Protein AF-A0A7S3SKI8-F1 (afdb_monomer_lite)

Foldseek 3Di:
DCVLAVDPVQQAAACPVVVVVCVVPVCVVVVVVVVVVVCVVVVVVVCPVDDDDPCVVVVVVVVVVVVVLVVVLCSNQVVLLVVCCVPPNDCCSVPDDCSVSQRGGNNNVSVVVVVD

Structure (mmCIF, N/CA/C/O backbone):
data_AF-A0A7S3SKI8-F1
#
_entry.id   AF-A0A7S3SKI8-F1
#
loop_
_atom_site.group_PDB
_atom_site.id
_atom_site.type_symbol
_atom_site.label_atom_id
_atom_site.label_alt_id
_atom_site.label_comp_id
_atom_site.label_asym_id
_atom_site.label_entity_id
_atom_site.label_seq_id
_atom_site.pdbx_PDB_ins_code
_atom_site.Cartn_x
_atom_site.Cartn_y
_atom_site.Cartn_z
_atom_site.occupancy
_atom_site.B_iso_or_equiv
_atom_site.auth_seq_id
_atom_site.auth_comp_id
_atom_site.auth_asym_id
_atom_site.auth_atom_id
_atom_site.pdbx_PDB_model_num
ATOM 1 N N . VAL A 1 1 ? 11.314 10.032 -20.037 1.00 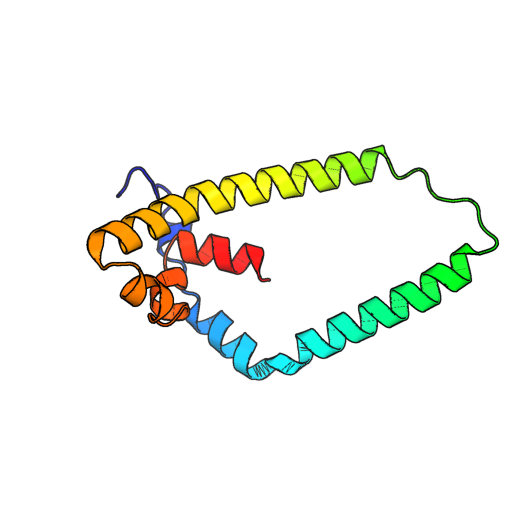55.03 1 VAL A N 1
ATOM 2 C CA . VAL A 1 1 ? 10.971 9.349 -18.763 1.00 55.03 1 VAL A CA 1
ATOM 3 C C . VAL A 1 1 ? 11.317 10.239 -17.566 1.00 55.03 1 VAL A C 1
ATOM 5 O O . VAL A 1 1 ? 10.699 10.109 -16.520 1.00 55.03 1 VAL A O 1
ATOM 8 N N . ASP A 1 2 ? 12.191 11.231 -17.751 1.00 55.03 2 ASP A N 1
ATOM 9 C CA . ASP A 1 2 ? 12.692 12.128 -16.696 1.00 55.03 2 ASP A CA 1
ATOM 10 C C . ASP A 1 2 ? 11.642 13.073 -16.086 1.00 55.03 2 ASP A C 1
ATOM 12 O O . ASP A 1 2 ? 11.792 13.514 -14.953 1.00 55.03 2 ASP A O 1
ATOM 16 N N . TYR A 1 3 ? 10.532 13.342 -16.786 1.00 61.38 3 TYR A N 1
ATOM 17 C CA . TYR A 1 3 ? 9.417 14.135 -16.245 1.00 61.38 3 TYR A CA 1
ATOM 18 C C . TYR A 1 3 ? 8.507 13.346 -15.285 1.00 61.38 3 TYR A C 1
ATOM 20 O O . TYR A 1 3 ? 7.793 13.946 -14.487 1.00 61.38 3 TYR A O 1
ATOM 28 N N . LEU A 1 4 ? 8.509 12.009 -15.362 1.00 65.31 4 LEU A N 1
ATOM 29 C CA . LEU A 1 4 ? 7.695 11.127 -14.511 1.00 65.31 4 LEU A CA 1
ATOM 30 C C . LEU A 1 4 ? 8.391 10.797 -13.180 1.00 65.31 4 LEU A C 1
ATOM 32 O O . LEU A 1 4 ? 7.719 10.524 -12.181 1.00 65.31 4 LEU A O 1
ATOM 36 N N . TYR A 1 5 ? 9.726 10.849 -13.158 1.00 71.31 5 TYR A N 1
ATOM 37 C CA . TYR A 1 5 ? 10.552 10.484 -12.004 1.00 71.31 5 TYR A CA 1
ATOM 38 C C . TYR A 1 5 ? 11.649 11.525 -11.738 1.00 71.31 5 TYR A C 1
ATOM 40 O O . TYR A 1 5 ? 12.826 11.260 -11.984 1.00 71.31 5 TYR A O 1
ATOM 48 N N . PRO A 1 6 ? 11.278 12.717 -11.238 1.00 70.81 6 PRO A N 1
ATOM 49 C CA . PRO A 1 6 ? 12.217 13.824 -11.068 1.00 70.81 6 PRO A CA 1
ATOM 50 C C . PRO A 1 6 ? 13.172 13.650 -9.877 1.00 70.81 6 PRO A C 1
ATOM 52 O O . PRO A 1 6 ? 14.182 14.346 -9.794 1.00 70.81 6 PRO A O 1
ATOM 55 N N . PHE A 1 7 ? 12.869 12.754 -8.933 1.00 77.25 7 PHE A N 1
ATOM 56 C CA . PHE A 1 7 ? 13.630 12.617 -7.696 1.00 77.25 7 PHE A CA 1
ATOM 57 C C . PHE A 1 7 ? 14.670 11.492 -7.778 1.00 77.25 7 PHE A C 1
ATOM 59 O O . PHE A 1 7 ? 14.330 10.328 -7.989 1.00 77.25 7 PHE A O 1
ATOM 66 N N . ALA A 1 8 ? 15.942 11.830 -7.541 1.00 76.12 8 ALA A N 1
ATOM 67 C CA . ALA A 1 8 ? 17.050 10.869 -7.570 1.00 76.12 8 ALA A CA 1
ATOM 68 C C . ALA A 1 8 ? 16.892 9.746 -6.529 1.00 76.12 8 ALA A C 1
ATOM 70 O O . ALA A 1 8 ? 17.101 8.581 -6.855 1.00 76.12 8 ALA A O 1
ATOM 71 N N . PHE A 1 9 ? 16.418 10.071 -5.318 1.00 77.62 9 PHE A N 1
ATOM 72 C CA . PHE A 1 9 ? 16.219 9.076 -4.255 1.00 77.62 9 PHE A CA 1
ATOM 73 C C . PHE A 1 9 ? 15.177 8.007 -4.618 1.00 77.62 9 PHE A C 1
ATOM 75 O O . PHE A 1 9 ? 15.303 6.862 -4.195 1.00 77.62 9 PHE A O 1
ATOM 82 N N . GLU A 1 10 ? 14.151 8.365 -5.399 1.00 76.75 10 GLU A N 1
ATOM 83 C CA . GLU A 1 10 ? 13.148 7.403 -5.859 1.00 76.75 10 GLU A CA 1
ATOM 84 C C . GLU A 1 10 ? 13.770 6.460 -6.898 1.00 76.75 10 GLU A C 1
ATOM 86 O O . GLU A 1 10 ? 13.515 5.261 -6.875 1.00 76.75 10 GLU A O 1
ATOM 91 N N . ASN A 1 11 ? 14.617 6.983 -7.788 1.00 77.25 11 ASN A N 1
ATOM 92 C CA . ASN A 1 11 ? 15.236 6.221 -8.876 1.00 77.25 11 ASN A CA 1
ATOM 93 C C . ASN A 1 11 ? 16.370 5.291 -8.421 1.00 77.25 11 ASN A C 1
ATOM 95 O O . ASN A 1 11 ? 16.578 4.249 -9.036 1.00 77.25 11 ASN A O 1
ATOM 99 N N . GLU A 1 12 ? 17.077 5.637 -7.348 1.00 80.56 12 GLU A N 1
ATOM 100 C CA . GLU A 1 12 ? 18.156 4.817 -6.777 1.00 80.56 12 GLU A CA 1
ATOM 101 C C . GLU A 1 12 ? 17.643 3.665 -5.897 1.00 80.56 12 GLU A C 1
ATOM 103 O O . GLU A 1 12 ? 18.420 2.824 -5.444 1.00 80.56 12 GLU A O 1
ATOM 108 N N . PHE A 1 13 ? 16.332 3.594 -5.655 1.00 80.88 13 PHE A N 1
ATOM 109 C CA . PHE A 1 13 ? 15.751 2.573 -4.800 1.00 80.88 13 PHE A CA 1
ATOM 110 C C . PHE A 1 13 ? 15.890 1.161 -5.394 1.00 80.88 13 PHE A C 1
ATOM 112 O O . PHE A 1 13 ? 15.507 0.905 -6.540 1.00 80.88 13 PHE A O 1
ATOM 119 N N . ALA A 1 14 ? 16.375 0.223 -4.575 1.00 78.38 14 ALA A N 1
ATOM 120 C CA . ALA A 1 14 ? 16.508 -1.190 -4.916 1.00 78.38 14 ALA A CA 1
ATOM 121 C C . ALA A 1 14 ? 15.860 -2.078 -3.840 1.00 78.38 14 ALA A C 1
ATOM 123 O O . ALA A 1 14 ? 16.305 -2.141 -2.693 1.00 78.38 14 ALA A O 1
ATOM 124 N N . ALA A 1 15 ? 14.822 -2.821 -4.222 1.00 75.56 15 ALA A N 1
ATOM 125 C CA . ALA A 1 15 ? 14.044 -3.679 -3.331 1.00 75.56 15 ALA A CA 1
ATOM 126 C C . ALA A 1 15 ? 14.686 -5.049 -3.050 1.00 75.56 15 ALA A C 1
ATOM 128 O O . ALA A 1 15 ? 14.070 -5.881 -2.382 1.00 75.56 15 ALA A O 1
ATOM 129 N N . GLU A 1 16 ? 15.895 -5.327 -3.552 1.00 76.75 16 GLU A N 1
ATOM 130 C CA . GLU A 1 16 ? 16.535 -6.645 -3.410 1.00 76.75 16 GLU A CA 1
ATOM 131 C C . GLU A 1 16 ? 16.669 -7.071 -1.943 1.00 76.75 16 GLU A C 1
ATOM 133 O O . GLU A 1 16 ? 16.341 -8.208 -1.585 1.00 76.75 16 GLU A O 1
ATOM 138 N N . PHE A 1 17 ? 17.068 -6.131 -1.083 1.00 80.06 17 PHE A N 1
ATOM 139 C CA . PHE A 1 17 ? 17.176 -6.345 0.357 1.00 80.06 17 PHE A CA 1
ATOM 140 C C . PHE A 1 17 ? 15.823 -6.713 0.985 1.00 80.06 17 PHE A C 1
ATOM 142 O O . PHE A 1 17 ? 15.710 -7.715 1.695 1.00 80.06 17 PHE A O 1
ATOM 149 N N . TYR A 1 18 ? 14.769 -5.962 0.662 1.00 79.19 18 TYR A N 1
ATOM 150 C CA . TYR A 1 18 ? 13.418 -6.192 1.179 1.00 79.19 18 TYR A CA 1
ATOM 151 C C . TYR A 1 18 ? 12.826 -7.519 0.688 1.00 79.19 18 TYR A C 1
ATOM 153 O O . TYR A 1 18 ? 12.207 -8.253 1.460 1.00 79.19 18 TYR A O 1
ATOM 161 N N . GLY A 1 19 ? 13.086 -7.896 -0.567 1.00 79.62 19 GLY A N 1
ATOM 162 C CA . GLY A 1 19 ? 12.690 -9.197 -1.106 1.00 79.62 19 GLY A CA 1
ATOM 163 C C . GLY A 1 19 ? 13.356 -10.370 -0.377 1.00 79.62 19 GLY A C 1
ATOM 164 O O . GLY A 1 19 ? 12.717 -11.399 -0.137 1.00 79.62 19 GLY A O 1
ATOM 165 N N . ALA A 1 20 ? 14.624 -10.225 0.017 1.00 84.38 20 ALA A N 1
ATOM 166 C CA . ALA A 1 20 ? 15.321 -11.221 0.826 1.00 84.38 20 ALA A CA 1
ATOM 167 C C . ALA A 1 20 ? 14.761 -11.301 2.257 1.00 84.38 20 ALA A C 1
ATOM 169 O O . ALA A 1 20 ? 14.552 -12.409 2.763 1.00 84.38 20 ALA A O 1
ATOM 170 N N . LEU A 1 21 ? 14.454 -10.156 2.879 1.00 84.31 21 LEU A N 1
ATOM 171 C CA . LEU A 1 21 ? 13.814 -10.106 4.196 1.00 84.31 21 LEU A CA 1
ATOM 172 C C . LEU A 1 21 ? 12.453 -10.805 4.196 1.00 84.31 21 LEU A C 1
ATOM 174 O O . LEU A 1 21 ? 12.224 -11.663 5.045 1.00 84.31 21 LEU A O 1
ATOM 178 N N . CYS A 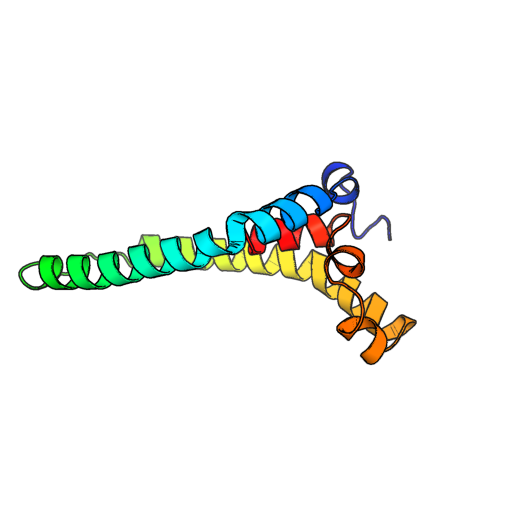1 22 ? 11.600 -10.524 3.208 1.00 84.69 22 CYS A N 1
ATOM 179 C CA . CYS A 1 22 ? 10.296 -11.174 3.056 1.00 84.69 22 CYS A CA 1
ATOM 180 C C . CYS A 1 22 ? 10.404 -12.698 2.981 1.00 84.69 22 CYS A C 1
ATOM 182 O O . CYS A 1 22 ? 9.678 -13.411 3.668 1.00 84.69 22 CYS A O 1
ATOM 184 N N . ARG A 1 23 ? 11.341 -13.220 2.179 1.00 85.06 23 ARG A N 1
ATOM 185 C CA . ARG A 1 23 ? 11.554 -14.673 2.078 1.00 85.06 23 ARG A CA 1
ATOM 186 C C . ARG A 1 23 ? 12.060 -15.275 3.383 1.00 85.06 23 ARG A C 1
ATOM 188 O O . ARG A 1 23 ? 11.693 -16.395 3.726 1.00 85.06 23 ARG A O 1
ATOM 195 N N . ARG A 1 24 ? 12.908 -14.552 4.113 1.00 91.06 24 ARG A N 1
ATOM 196 C CA . ARG A 1 24 ? 13.474 -15.028 5.378 1.00 91.06 24 ARG A CA 1
ATOM 197 C C . ARG A 1 24 ? 12.448 -15.019 6.513 1.00 91.06 24 ARG A C 1
ATOM 199 O O . ARG A 1 24 ? 12.442 -15.941 7.324 1.00 91.06 24 ARG A O 1
ATOM 206 N N . TRP A 1 25 ? 11.598 -14.000 6.555 1.00 90.44 25 TRP A N 1
ATOM 207 C CA . TRP A 1 25 ? 10.676 -13.716 7.654 1.00 90.44 25 TRP A CA 1
ATOM 208 C C . TRP A 1 25 ? 9.203 -13.816 7.244 1.00 90.44 25 TRP A C 1
ATOM 210 O O . TRP A 1 25 ? 8.348 -13.159 7.827 1.00 90.44 25 TRP A O 1
ATOM 220 N N . TRP A 1 26 ? 8.884 -14.676 6.276 1.00 89.38 26 TRP A N 1
ATOM 221 C CA . TRP A 1 26 ? 7.520 -14.869 5.764 1.00 89.38 26 TRP A CA 1
ATOM 222 C C . TRP A 1 26 ? 6.482 -15.159 6.867 1.00 89.38 26 TRP A C 1
ATOM 224 O O . TRP A 1 26 ? 5.322 -14.769 6.766 1.00 89.38 26 TRP A O 1
ATOM 234 N N . TRP A 1 27 ? 6.905 -15.808 7.955 1.00 91.94 27 TRP A N 1
ATOM 235 C CA . TRP A 1 27 ? 6.059 -16.160 9.097 1.00 91.94 27 TRP A CA 1
ATOM 236 C C . TRP A 1 27 ? 5.614 -14.946 9.929 1.00 91.94 27 TRP A C 1
ATOM 238 O O . TRP A 1 27 ? 4.617 -15.040 10.649 1.00 91.94 27 TRP A O 1
ATOM 248 N N . MET A 1 28 ? 6.299 -13.798 9.826 1.00 89.94 28 MET A N 1
ATOM 249 C CA . MET A 1 28 ? 5.914 -12.572 10.536 1.00 89.94 28 MET A CA 1
ATOM 250 C C . MET A 1 28 ? 4.517 -12.100 10.133 1.00 89.94 28 MET A C 1
ATOM 252 O O . MET A 1 28 ? 3.756 -11.671 10.996 1.00 89.94 28 MET A O 1
ATOM 256 N N . SER A 1 29 ? 4.138 -12.241 8.858 1.00 89.56 29 SER A N 1
ATOM 257 C CA . SER A 1 29 ? 2.794 -11.887 8.384 1.00 89.56 29 SER A CA 1
ATOM 258 C C . SER A 1 29 ? 1.712 -12.738 9.057 1.00 89.56 29 SER A C 1
ATOM 260 O O . SER A 1 29 ? 0.672 -12.217 9.467 1.00 89.56 29 SER A O 1
ATOM 262 N N . CYS A 1 30 ? 1.969 -14.038 9.244 1.00 93.69 30 CYS A N 1
ATOM 263 C CA . CYS A 1 30 ? 1.060 -14.935 9.959 1.00 93.69 30 CYS A CA 1
ATOM 264 C C . CYS A 1 30 ? 0.934 -14.543 11.437 1.00 93.69 30 CYS A C 1
ATOM 266 O O . CYS A 1 30 ? -0.174 -14.516 11.978 1.00 93.69 30 CYS A O 1
ATOM 268 N N . VAL A 1 31 ? 2.050 -14.196 12.084 1.00 95.38 31 VAL A N 1
ATOM 269 C CA . VAL A 1 31 ? 2.056 -13.758 13.486 1.00 95.38 31 VAL A CA 1
ATOM 270 C C . VAL A 1 31 ? 1.316 -12.433 13.655 1.00 95.38 31 VAL A C 1
ATOM 272 O O . VAL A 1 31 ? 0.430 -12.354 14.501 1.00 95.38 31 VAL A O 1
ATOM 275 N N . ALA A 1 32 ? 1.597 -11.428 12.823 1.00 93.81 32 ALA A N 1
ATOM 276 C CA . ALA A 1 32 ? 0.919 -10.133 12.864 1.00 93.81 32 ALA A CA 1
ATOM 277 C C . ALA A 1 32 ? -0.599 -10.275 12.668 1.00 93.81 32 ALA A C 1
ATOM 279 O O . ALA A 1 32 ? -1.377 -9.705 13.431 1.00 93.81 32 ALA A O 1
ATOM 280 N N . THR A 1 33 ? -1.024 -11.108 11.712 1.00 95.31 33 THR A N 1
ATOM 281 C CA . THR A 1 33 ? -2.449 -11.394 11.473 1.00 95.31 33 THR A CA 1
ATOM 282 C C . THR A 1 33 ? -3.091 -12.083 12.677 1.00 95.31 33 THR A C 1
ATOM 284 O O . THR A 1 33 ? -4.181 -11.707 13.100 1.00 95.31 33 THR A O 1
ATOM 287 N N . THR A 1 34 ? -2.406 -13.060 13.276 1.00 96.69 34 THR A N 1
ATOM 288 C CA . THR A 1 34 ? -2.908 -13.768 14.465 1.00 96.69 34 THR A CA 1
ATOM 289 C C . THR A 1 34 ? -3.064 -12.814 15.648 1.00 96.69 34 THR A C 1
ATOM 291 O O . THR A 1 34 ? -4.104 -12.810 16.302 1.00 96.69 34 THR A O 1
ATOM 294 N N . VAL A 1 35 ? -2.069 -11.955 15.893 1.00 97.31 35 VAL A N 1
ATOM 295 C CA . VAL A 1 35 ? -2.123 -10.929 16.945 1.00 97.31 35 VAL A CA 1
ATOM 296 C C . VAL A 1 35 ? -3.267 -9.947 16.694 1.00 97.31 35 VAL A C 1
ATOM 298 O O . VAL A 1 35 ? -4.006 -9.636 17.625 1.00 97.31 35 VAL A O 1
ATOM 301 N N . TYR A 1 36 ? -3.466 -9.506 15.450 1.00 96.44 36 TYR A N 1
ATOM 302 C CA . TYR A 1 36 ? -4.574 -8.624 15.084 1.00 96.44 36 TYR A CA 1
ATOM 303 C C . TYR A 1 36 ? -5.943 -9.265 15.367 1.00 96.44 36 TYR A C 1
ATOM 305 O O . TYR A 1 36 ? -6.788 -8.642 16.006 1.00 96.44 36 TYR A O 1
ATOM 313 N N . LEU A 1 37 ? -6.153 -10.526 14.971 1.00 97.06 37 LEU A N 1
ATOM 314 C CA . LEU A 1 37 ? -7.410 -11.247 15.218 1.00 97.06 37 LEU A CA 1
ATOM 315 C C . LEU A 1 37 ? -7.674 -11.477 16.714 1.00 97.06 37 LEU A C 1
ATOM 317 O O . LEU A 1 37 ? -8.799 -11.286 17.178 1.00 97.06 37 LEU A O 1
ATOM 321 N N . LEU A 1 38 ? -6.641 -11.838 17.482 1.00 96.88 38 LEU A N 1
ATOM 322 C CA . LEU A 1 38 ? -6.738 -11.944 18.940 1.00 96.88 38 LEU A CA 1
ATOM 323 C C . LEU A 1 38 ? -7.070 -10.588 19.572 1.00 96.88 38 LEU A C 1
ATOM 325 O O . LEU A 1 38 ? -7.909 -10.515 20.469 1.00 96.88 38 LEU A O 1
ATOM 329 N N . GLY A 1 39 ? -6.461 -9.513 19.067 1.00 96.38 39 GLY A N 1
ATOM 330 C CA . GLY A 1 39 ? -6.748 -8.141 19.469 1.00 96.38 39 GLY A CA 1
ATOM 331 C C . GLY A 1 39 ? -8.192 -7.730 19.183 1.00 96.38 39 GLY A C 1
ATOM 332 O O . GLY A 1 39 ? -8.824 -7.127 20.045 1.00 96.38 39 GLY A O 1
ATOM 333 N N . LEU A 1 40 ? -8.754 -8.105 18.030 1.00 95.50 40 LEU A N 1
ATOM 334 C CA . LEU A 1 40 ? -10.165 -7.863 17.710 1.00 95.50 40 LEU A CA 1
ATOM 335 C C . LEU A 1 40 ? -11.105 -8.609 18.658 1.00 95.50 40 LEU A C 1
ATOM 337 O O . LEU A 1 40 ? -12.083 -8.032 19.137 1.00 95.50 40 LEU A O 1
ATOM 341 N N . TRP A 1 41 ? -10.814 -9.878 18.950 1.00 94.94 41 TRP A N 1
ATOM 342 C CA . TRP A 1 41 ? -11.611 -10.675 19.880 1.00 94.94 41 TRP A CA 1
ATOM 343 C C . TRP A 1 41 ? -11.572 -10.091 21.300 1.00 94.94 41 TRP A C 1
ATOM 345 O O . TRP A 1 41 ? -12.622 -9.848 21.903 1.00 94.94 41 TRP A O 1
ATOM 355 N N . ALA A 1 42 ? -10.373 -9.788 21.803 1.00 94.06 42 ALA A N 1
ATOM 356 C CA . ALA A 1 42 ? -10.178 -9.187 23.119 1.00 94.06 42 ALA A CA 1
ATOM 357 C C . ALA A 1 42 ? -10.803 -7.785 23.202 1.00 94.06 42 ALA A C 1
ATOM 359 O O . ALA A 1 42 ? -11.535 -7.483 24.145 1.00 94.06 42 ALA A O 1
ATOM 360 N N . GLY A 1 43 ? -10.571 -6.950 22.187 1.00 92.44 43 GLY A N 1
ATOM 361 C CA . GLY A 1 43 ? -11.096 -5.590 22.097 1.00 92.44 43 GLY A CA 1
ATOM 362 C C . GLY A 1 43 ? -12.619 -5.562 22.055 1.00 92.44 43 GLY A C 1
ATOM 363 O O . GLY A 1 43 ? -13.240 -4.789 22.781 1.00 92.44 43 GLY A O 1
ATOM 364 N N . THR A 1 44 ? -13.234 -6.464 21.286 1.00 91.12 44 THR A N 1
ATOM 365 C CA . THR A 1 44 ? -14.696 -6.575 21.219 1.00 91.12 44 THR A CA 1
ATOM 366 C C . THR A 1 44 ? -15.267 -7.014 22.561 1.00 91.12 44 THR A C 1
ATOM 368 O O . THR A 1 44 ? -16.255 -6.443 23.003 1.00 91.12 44 THR A O 1
ATOM 371 N N . SER A 1 45 ? -14.650 -7.984 23.251 1.00 91.19 45 SER A N 1
ATOM 372 C CA . SER A 1 45 ? -15.113 -8.397 24.582 1.00 91.19 45 SER A CA 1
ATOM 373 C C . SER A 1 45 ? -14.988 -7.283 25.623 1.00 91.19 45 SER A C 1
ATOM 375 O O . SER A 1 45 ? -15.855 -7.171 26.482 1.00 91.19 45 SER A O 1
ATOM 377 N N . TRP A 1 46 ? -13.940 -6.463 25.544 1.00 91.81 46 TRP A N 1
ATOM 378 C CA . TRP A 1 46 ? -13.714 -5.340 26.457 1.00 91.81 46 TRP A CA 1
ATOM 379 C C . TRP A 1 46 ? -14.660 -4.154 26.213 1.00 91.81 46 TRP A C 1
ATOM 381 O O . TRP A 1 46 ? -15.016 -3.441 27.151 1.00 91.81 46 TRP A O 1
ATOM 391 N N . MET A 1 47 ? -15.094 -3.959 24.966 1.00 90.25 47 MET A N 1
ATOM 392 C CA . MET A 1 47 ? -16.003 -2.881 24.565 1.00 90.25 47 MET A CA 1
ATOM 393 C C . MET A 1 47 ? -17.492 -3.207 24.762 1.00 90.25 47 MET A C 1
ATOM 395 O O . MET A 1 47 ? -18.312 -2.312 24.596 1.00 90.25 47 MET A O 1
ATOM 399 N N . LYS A 1 48 ? -17.866 -4.446 25.124 1.00 89.31 48 LYS A N 1
ATOM 400 C CA . LYS A 1 48 ? -19.282 -4.848 25.294 1.00 89.31 48 LYS A CA 1
ATOM 401 C C . LYS A 1 48 ? -20.046 -3.994 26.305 1.00 89.31 48 LYS A C 1
ATOM 403 O O . LYS A 1 48 ? -21.206 -3.683 26.068 1.00 89.31 48 LYS A O 1
ATOM 408 N N . ASP A 1 49 ? -19.388 -3.613 27.395 1.00 90.88 49 ASP A N 1
ATOM 409 C CA . ASP A 1 49 ? -20.003 -2.875 28.504 1.00 90.88 49 ASP A CA 1
ATOM 410 C C . ASP A 1 49 ? -19.694 -1.365 28.458 1.00 90.88 49 ASP A C 1
ATOM 412 O O . ASP A 1 49 ? -19.864 -0.662 29.455 1.00 90.88 49 ASP A O 1
ATOM 416 N N . ARG A 1 50 ? -19.179 -0.851 27.330 1.00 88.94 50 ARG A N 1
ATOM 417 C CA . ARG A 1 50 ? -18.739 0.547 27.180 1.00 88.94 50 ARG A CA 1
ATOM 418 C C . ARG A 1 50 ? -19.420 1.233 26.002 1.00 88.94 50 ARG A C 1
ATOM 420 O O . ARG A 1 50 ? -19.754 0.600 25.005 1.00 88.94 50 ARG A O 1
ATOM 427 N N . GLU A 1 51 ? -19.582 2.549 26.102 1.00 86.94 51 GLU A N 1
ATOM 428 C CA . GLU A 1 51 ? -20.079 3.352 24.985 1.00 86.94 51 GLU A CA 1
ATOM 429 C C . GLU A 1 51 ? -19.075 3.390 23.817 1.00 86.94 51 GLU A C 1
ATOM 431 O O . GLU A 1 51 ? -17.857 3.394 24.034 1.00 86.94 51 GLU A O 1
ATOM 436 N N . PRO A 1 52 ? -19.568 3.419 22.565 1.00 87.25 52 PRO A N 1
ATOM 437 C CA . PRO A 1 52 ? -18.720 3.488 21.385 1.00 87.25 52 PRO A CA 1
ATOM 438 C C . PRO A 1 52 ? -17.997 4.837 21.305 1.00 87.25 52 PRO A C 1
ATOM 440 O O . PRO A 1 52 ? -18.575 5.893 21.552 1.00 87.25 52 PRO A O 1
ATOM 443 N N . PHE A 1 53 ? -16.731 4.809 20.893 1.00 88.06 53 PHE A N 1
ATOM 444 C CA . PHE A 1 53 ? -15.969 6.030 20.650 1.00 88.06 53 PHE A CA 1
ATOM 445 C C . PHE A 1 53 ? -16.473 6.752 19.394 1.00 88.06 53 PHE A C 1
ATOM 447 O O . PHE A 1 53 ? -16.575 6.143 18.325 1.00 88.06 53 PHE A O 1
ATOM 454 N N . ASP A 1 54 ? -16.709 8.064 19.488 1.00 88.44 54 ASP A N 1
ATOM 455 C CA . ASP A 1 54 ? -16.957 8.895 18.306 1.00 88.44 54 ASP A CA 1
ATOM 456 C C . ASP A 1 54 ? -15.635 9.211 17.595 1.00 88.44 54 ASP A C 1
ATOM 458 O O . ASP A 1 54 ? -14.946 10.194 17.867 1.00 88.44 54 ASP A O 1
ATOM 462 N N . LEU A 1 55 ? -15.259 8.318 16.683 1.00 90.00 55 LEU A N 1
ATOM 463 C CA . LEU A 1 55 ? -14.032 8.412 15.898 1.00 90.00 55 LEU A CA 1
ATOM 464 C C . LEU A 1 55 ? -14.282 8.971 14.493 1.00 90.00 55 LEU A C 1
ATOM 466 O O . LEU A 1 55 ? -13.443 8.791 13.616 1.00 90.00 55 LEU A O 1
ATOM 470 N N . ARG A 1 56 ? -15.405 9.654 14.239 1.00 90.19 56 ARG A N 1
ATOM 471 C CA . ARG A 1 56 ? -15.765 10.109 12.881 1.00 90.19 56 ARG A CA 1
ATOM 472 C C . ARG A 1 56 ? -14.700 11.003 12.250 1.00 90.19 56 ARG A C 1
ATOM 474 O O . ARG A 1 56 ? -14.286 10.752 11.121 1.00 90.19 56 ARG A O 1
ATOM 481 N N . THR A 1 57 ? -14.226 12.010 12.978 1.00 91.19 57 THR A N 1
ATOM 482 C CA . THR A 1 57 ? -13.180 12.929 12.504 1.00 91.19 57 THR A CA 1
ATOM 483 C C . THR A 1 57 ? -11.830 12.234 12.284 1.00 91.19 57 THR A C 1
ATOM 485 O O . THR A 1 57 ? -11.279 12.375 11.190 1.00 91.19 57 THR A O 1
ATOM 488 N N . PRO A 1 58 ? -11.280 11.455 13.242 1.00 93.31 58 PRO A N 1
ATOM 489 C CA . PRO A 1 58 ? -10.024 10.746 13.004 1.00 93.31 58 PRO A CA 1
ATOM 490 C C . PRO A 1 58 ? -10.134 9.682 11.902 1.00 93.31 58 PRO A C 1
ATOM 492 O O . PRO A 1 58 ? -9.204 9.566 11.109 1.00 93.31 58 PRO A O 1
ATOM 495 N N . LEU A 1 59 ? -11.264 8.970 11.768 1.00 93.38 59 LEU A N 1
ATOM 496 C CA . LEU A 1 59 ? -11.482 8.053 10.638 1.00 93.38 59 LEU A CA 1
ATOM 497 C C . LEU A 1 59 ? -11.520 8.795 9.302 1.00 93.38 59 LEU A C 1
ATOM 499 O O . LEU A 1 59 ? -10.976 8.302 8.317 1.00 93.38 59 LEU A O 1
ATOM 503 N N . ALA A 1 60 ? -12.156 9.966 9.245 1.00 94.81 60 ALA A N 1
ATOM 504 C CA . ALA A 1 60 ? -12.193 10.766 8.026 1.00 94.81 60 ALA A CA 1
ATOM 505 C C . ALA A 1 60 ? -10.784 11.219 7.614 1.00 94.81 60 ALA A C 1
ATOM 507 O O . ALA A 1 60 ? -10.419 11.085 6.447 1.00 94.81 60 ALA A O 1
ATOM 508 N N . LEU A 1 61 ? -9.973 11.685 8.570 1.00 96.25 61 LEU A N 1
ATOM 509 C CA . LEU A 1 61 ? -8.584 12.074 8.317 1.00 96.25 61 LEU A CA 1
ATOM 510 C C . LEU A 1 61 ? -7.724 10.880 7.879 1.00 96.25 61 LEU A C 1
ATOM 512 O O . LEU A 1 61 ? -6.925 11.011 6.956 1.00 96.25 61 LEU A O 1
ATOM 516 N N . TRP A 1 62 ? -7.919 9.717 8.503 1.00 95.75 62 TRP A N 1
ATOM 517 C CA . TRP A 1 62 ? -7.240 8.474 8.140 1.00 95.75 62 TRP A CA 1
ATOM 518 C C . TRP A 1 62 ? -7.597 8.006 6.724 1.00 95.75 62 TRP A C 1
ATOM 520 O O . TRP A 1 62 ? -6.727 7.664 5.930 1.00 95.75 62 TRP A O 1
ATOM 530 N N . ASN A 1 63 ? -8.879 8.040 6.361 1.00 95.88 63 ASN A N 1
ATOM 531 C CA . ASN A 1 63 ? -9.301 7.686 5.008 1.00 95.88 63 ASN A CA 1
ATOM 532 C C . ASN A 1 63 ? -8.768 8.682 3.970 1.00 95.88 63 ASN A C 1
ATOM 534 O O . ASN A 1 63 ? -8.380 8.275 2.877 1.00 95.88 63 ASN A O 1
ATOM 538 N N . LEU A 1 64 ? -8.704 9.973 4.309 1.00 96.19 64 LEU A N 1
ATOM 539 C CA . LEU A 1 64 ? -8.122 10.989 3.437 1.00 96.19 64 LEU A CA 1
ATOM 540 C C . LEU A 1 64 ? -6.617 10.770 3.235 1.00 96.19 64 LEU A C 1
ATOM 542 O O . LEU A 1 64 ? -6.145 10.849 2.101 1.00 96.19 64 LEU A O 1
ATOM 546 N N . SER A 1 65 ? -5.862 10.471 4.297 1.00 95.19 65 SER A N 1
ATOM 547 C CA . SER A 1 65 ? -4.424 10.204 4.181 1.00 95.19 65 SER A CA 1
ATOM 548 C C . SER A 1 65 ? -4.152 8.960 3.335 1.00 95.19 65 SER A C 1
ATOM 550 O O . SER A 1 65 ? -3.306 9.013 2.442 1.00 95.19 65 SER A O 1
ATOM 552 N N . LEU A 1 66 ? -4.922 7.883 3.533 1.00 94.31 66 LEU A N 1
ATOM 553 C CA . LEU A 1 66 ? -4.849 6.680 2.702 1.00 94.31 66 LEU A CA 1
ATOM 554 C C . LEU A 1 66 ? -5.202 6.963 1.237 1.00 94.31 66 LEU A C 1
ATOM 556 O O . LEU A 1 66 ? -4.529 6.456 0.340 1.00 94.31 66 LEU A O 1
ATOM 560 N N . ALA A 1 67 ? -6.215 7.792 0.975 1.00 95.75 67 ALA A N 1
ATOM 561 C CA . ALA A 1 67 ? -6.603 8.163 -0.383 1.00 95.75 67 ALA A CA 1
ATOM 562 C C . ALA A 1 67 ? -5.507 8.971 -1.091 1.00 95.75 67 ALA A C 1
ATOM 564 O O . ALA A 1 67 ? -5.170 8.674 -2.236 1.00 95.75 67 ALA A O 1
ATOM 565 N N . ILE A 1 68 ? -4.911 9.953 -0.408 1.00 95.75 68 ILE A N 1
ATOM 566 C CA . ILE A 1 68 ? -3.794 10.742 -0.944 1.00 95.75 68 ILE A CA 1
ATOM 567 C C . ILE A 1 68 ? -2.592 9.835 -1.217 1.00 95.75 68 ILE A C 1
ATOM 569 O O . ILE A 1 68 ? -2.019 9.882 -2.304 1.00 95.75 68 ILE A O 1
ATOM 573 N N . PHE A 1 69 ? -2.235 8.977 -0.261 1.00 93.81 69 PHE A N 1
ATOM 574 C CA . PHE A 1 69 ? -1.133 8.033 -0.412 1.00 93.81 69 PHE A CA 1
ATOM 575 C C . PHE A 1 69 ? -1.349 7.088 -1.604 1.00 93.81 69 PHE A C 1
ATOM 577 O O . PHE A 1 69 ? -0.470 6.946 -2.456 1.00 93.81 69 PHE A O 1
ATOM 584 N N . SER A 1 70 ? -2.548 6.511 -1.721 1.00 93.88 70 SER A N 1
ATOM 585 C CA . SER A 1 70 ? -2.928 5.639 -2.834 1.00 93.88 70 SER A CA 1
ATOM 586 C C . SER A 1 70 ? -2.900 6.370 -4.178 1.00 93.88 70 SER A C 1
ATOM 588 O O . SER A 1 70 ? -2.384 5.831 -5.156 1.00 93.88 70 SER A O 1
ATOM 590 N N . PHE A 1 71 ? -3.378 7.616 -4.228 1.00 93.81 71 PHE A N 1
ATOM 591 C CA . PHE A 1 71 ? -3.350 8.432 -5.439 1.00 93.81 71 PHE A CA 1
ATOM 592 C C . PHE A 1 71 ? -1.917 8.706 -5.911 1.00 93.81 71 PHE A C 1
ATOM 594 O O . PHE A 1 71 ? -1.617 8.536 -7.093 1.00 93.81 71 PHE A O 1
ATOM 601 N N . ILE A 1 72 ? -1.004 9.061 -4.999 1.00 91.19 72 ILE A N 1
ATOM 602 C CA . ILE A 1 72 ? 0.402 9.295 -5.354 1.00 91.19 72 ILE A CA 1
ATOM 603 C C . ILE A 1 72 ? 1.066 7.997 -5.832 1.00 91.19 72 ILE A C 1
ATOM 605 O O . ILE A 1 72 ? 1.707 7.996 -6.885 1.00 91.19 72 ILE A O 1
ATOM 609 N N . GLY A 1 73 ? 0.851 6.881 -5.130 1.00 89.69 73 GLY A N 1
ATOM 610 C CA . GLY A 1 73 ? 1.356 5.572 -5.548 1.00 89.69 73 GLY A CA 1
ATOM 611 C C . GLY A 1 73 ? 0.843 5.154 -6.931 1.00 89.69 73 GLY A C 1
ATOM 612 O O . GLY A 1 73 ? 1.622 4.708 -7.779 1.00 89.69 73 GLY A O 1
ATOM 613 N N . ALA A 1 74 ? -0.445 5.367 -7.213 1.00 90.25 74 ALA A N 1
ATOM 614 C CA . ALA A 1 74 ? -1.044 5.099 -8.519 1.00 90.25 74 ALA A CA 1
ATOM 615 C C . ALA A 1 74 ? -0.424 5.969 -9.623 1.00 90.25 74 ALA A C 1
ATOM 617 O O . ALA A 1 74 ? -0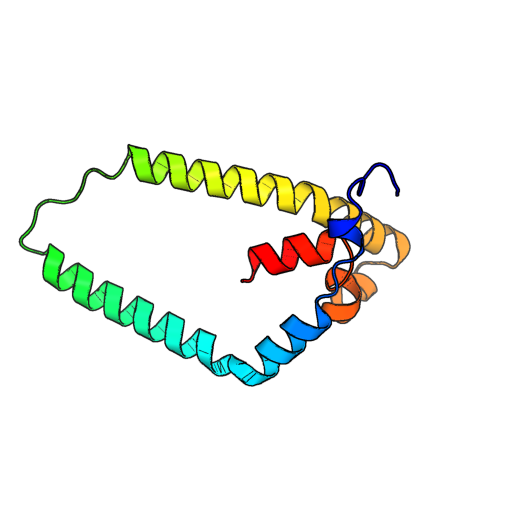.041 5.449 -10.670 1.00 90.25 74 ALA A O 1
ATOM 618 N N . MET A 1 75 ? -0.231 7.271 -9.382 1.00 89.25 75 MET A N 1
ATOM 619 C CA . MET A 1 75 ? 0.410 8.166 -10.354 1.00 89.25 75 MET A CA 1
ATOM 620 C C . MET A 1 75 ? 1.827 7.721 -10.737 1.00 89.25 75 MET A C 1
ATOM 622 O O . MET A 1 75 ? 2.255 7.981 -11.858 1.00 89.25 75 MET A O 1
ATOM 626 N N . ARG A 1 76 ? 2.563 7.044 -9.845 1.00 86.06 76 ARG A N 1
ATOM 627 C CA . ARG A 1 76 ? 3.926 6.562 -10.135 1.00 86.06 76 ARG A CA 1
ATOM 628 C C . ARG A 1 76 ? 3.976 5.155 -10.732 1.00 86.06 76 ARG A C 1
ATOM 630 O O . ARG A 1 76 ? 4.884 4.865 -11.514 1.00 86.06 76 ARG A O 1
ATOM 637 N N . THR A 1 77 ? 3.017 4.293 -10.395 1.00 88.00 77 THR A N 1
ATOM 638 C CA . THR A 1 77 ? 2.996 2.876 -10.809 1.00 88.00 77 THR A CA 1
ATOM 639 C C . THR A 1 77 ? 2.188 2.622 -12.084 1.00 88.00 77 THR A C 1
ATOM 641 O O . THR A 1 77 ? 2.582 1.780 -12.893 1.00 88.00 77 THR A O 1
ATOM 644 N N . VAL A 1 78 ? 1.101 3.365 -12.318 1.00 88.81 78 VAL A N 1
ATOM 645 C CA . VAL A 1 78 ? 0.206 3.181 -13.476 1.00 88.81 78 VAL A CA 1
ATOM 646 C C . VAL A 1 78 ? 0.875 3.537 -14.812 1.00 88.81 78 VAL A C 1
ATOM 648 O O . VAL A 1 78 ? 0.760 2.741 -15.748 1.00 88.81 78 VAL A O 1
ATOM 651 N N . PRO A 1 79 ? 1.624 4.650 -14.953 1.00 87.19 79 PRO A N 1
ATOM 652 C CA . PRO A 1 79 ? 2.344 4.941 -16.196 1.00 87.19 79 PRO A CA 1
ATOM 653 C C . PRO A 1 79 ? 3.404 3.881 -16.516 1.00 87.19 79 PRO A C 1
ATOM 655 O O . PRO A 1 79 ? 3.586 3.505 -17.670 1.00 87.19 79 PRO A O 1
ATOM 658 N N . HIS A 1 80 ? 4.060 3.345 -15.483 1.00 85.50 80 HIS A N 1
ATOM 659 C CA . HIS A 1 80 ? 5.014 2.250 -15.632 1.00 85.50 80 HIS A CA 1
ATOM 660 C C . HIS A 1 80 ? 4.325 0.966 -16.112 1.00 85.50 80 HIS A C 1
ATOM 662 O O . HIS A 1 80 ? 4.787 0.326 -17.055 1.00 85.50 80 HIS A O 1
ATOM 668 N N . LEU A 1 81 ? 3.181 0.620 -15.508 1.00 86.25 81 LEU A N 1
ATOM 669 C CA . LEU A 1 81 ? 2.399 -0.561 -15.882 1.00 86.25 81 LEU A CA 1
ATOM 670 C C . LEU A 1 81 ? 1.905 -0.481 -17.320 1.00 86.25 81 LEU A C 1
ATOM 672 O O . LEU A 1 81 ? 2.073 -1.419 -18.092 1.00 86.25 81 LEU A O 1
ATOM 676 N N . THR A 1 82 ? 1.308 0.653 -17.677 1.00 85.75 82 THR A N 1
ATOM 677 C CA . THR A 1 82 ? 0.783 0.890 -19.022 1.00 85.75 82 THR A CA 1
ATOM 678 C C . THR A 1 82 ? 1.911 0.882 -20.048 1.00 85.75 82 THR A C 1
ATOM 680 O O . THR A 1 82 ? 1.799 0.178 -21.045 1.00 85.75 82 THR A O 1
ATOM 683 N N . GLY A 1 83 ? 3.035 1.555 -19.781 1.00 85.56 83 GLY A N 1
ATOM 684 C CA . GLY A 1 83 ? 4.213 1.520 -20.650 1.00 85.56 83 GLY A CA 1
ATOM 685 C C . GLY A 1 83 ? 4.742 0.103 -20.891 1.00 85.56 83 GLY A C 1
ATOM 686 O O . GLY A 1 83 ? 5.015 -0.265 -22.036 1.00 85.56 83 GLY A O 1
ATOM 687 N N . MET A 1 84 ? 4.827 -0.725 -19.845 1.00 83.00 84 MET A N 1
ATOM 688 C CA . MET A 1 84 ? 5.233 -2.126 -19.989 1.00 83.00 84 MET A CA 1
ATOM 689 C C . MET A 1 84 ? 4.209 -2.958 -20.765 1.00 83.00 84 MET A C 1
ATOM 691 O O . MET A 1 84 ? 4.597 -3.697 -21.670 1.00 83.00 84 MET A O 1
ATOM 695 N N . ALA A 1 85 ? 2.918 -2.797 -20.468 1.00 86.00 85 ALA A N 1
ATOM 696 C CA . ALA A 1 85 ? 1.846 -3.527 -21.135 1.00 86.00 85 ALA A CA 1
ATOM 697 C C . ALA A 1 85 ? 1.762 -3.198 -22.634 1.00 86.00 85 ALA A C 1
ATOM 699 O O . ALA A 1 85 ? 1.593 -4.107 -23.444 1.00 86.00 85 ALA A O 1
ATOM 700 N N . TYR A 1 86 ? 1.931 -1.926 -23.011 1.00 86.75 86 TYR A N 1
ATOM 701 C CA . TYR A 1 86 ? 1.935 -1.499 -24.413 1.00 86.75 86 TYR A CA 1
ATOM 702 C C . TYR A 1 86 ? 3.182 -1.962 -25.174 1.00 86.75 86 TYR A C 1
ATOM 704 O O . TYR A 1 86 ? 3.077 -2.303 -26.348 1.00 86.75 86 TYR A O 1
ATOM 712 N N . THR A 1 87 ? 4.353 -1.979 -24.530 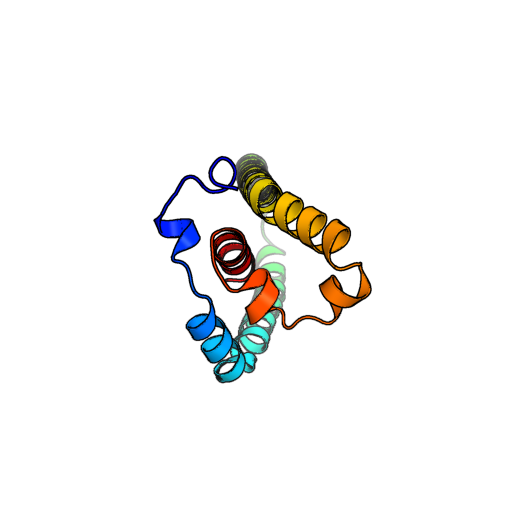1.00 85.62 87 THR A N 1
ATOM 713 C CA . THR A 1 87 ? 5.625 -2.271 -25.219 1.00 85.62 87 THR A CA 1
ATOM 714 C C . THR A 1 87 ? 5.905 -3.769 -25.332 1.00 85.62 87 THR A C 1
ATOM 716 O O . THR A 1 87 ? 6.383 -4.228 -26.365 1.00 85.62 87 THR A O 1
ATOM 719 N N . TYR A 1 88 ? 5.621 -4.536 -24.277 1.00 82.31 88 TYR A N 1
ATOM 720 C CA . TYR A 1 88 ? 6.008 -5.948 -24.175 1.00 82.31 88 TY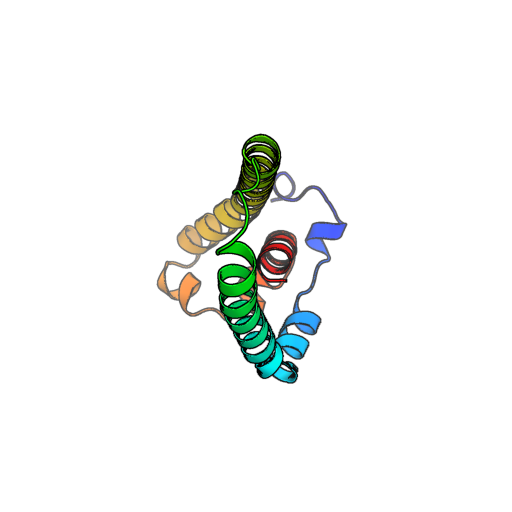R A CA 1
ATOM 721 C C . TYR A 1 88 ? 4.815 -6.914 -24.158 1.00 82.31 88 TYR A C 1
ATOM 723 O O . TYR A 1 88 ? 5.003 -8.128 -24.213 1.00 82.31 88 TYR A O 1
ATOM 731 N N . GLY A 1 89 ? 3.588 -6.393 -24.088 1.00 85.25 89 GLY A N 1
ATOM 732 C CA . GLY A 1 89 ? 2.369 -7.187 -23.999 1.00 85.25 89 GLY A CA 1
ATOM 733 C C . GLY A 1 89 ? 1.983 -7.580 -22.567 1.00 85.25 89 GLY A C 1
ATOM 734 O O . GLY A 1 89 ? 2.744 -7.457 -21.601 1.00 85.25 89 GLY A O 1
ATOM 735 N N . PHE A 1 90 ? 0.747 -8.060 -22.429 1.00 82.00 90 PHE A N 1
ATOM 736 C CA . PHE A 1 90 ? 0.149 -8.406 -21.137 1.00 82.00 90 PHE A CA 1
ATOM 737 C C . PHE A 1 90 ? 0.804 -9.634 -20.486 1.00 82.00 90 PHE A C 1
ATOM 739 O O . PHE A 1 90 ? 1.088 -9.619 -19.290 1.00 82.00 90 PHE A O 1
ATOM 746 N N . GLU A 1 91 ? 1.114 -10.663 -21.280 1.00 82.56 91 GLU A N 1
ATOM 747 C CA . GLU A 1 91 ? 1.760 -11.893 -20.802 1.00 82.56 91 GLU A CA 1
ATOM 748 C C . GLU A 1 91 ? 3.138 -11.604 -20.199 1.00 82.56 91 GLU A C 1
ATOM 750 O O . GLU A 1 91 ? 3.442 -12.033 -19.088 1.00 82.56 91 GLU A O 1
ATOM 755 N N . TYR A 1 92 ? 3.933 -10.767 -20.869 1.00 82.31 92 TYR A N 1
ATOM 756 C CA . TYR A 1 92 ? 5.227 -10.339 -20.349 1.00 82.31 92 TYR A CA 1
ATOM 757 C C . TYR A 1 92 ? 5.095 -9.586 -19.021 1.00 82.31 92 TYR A C 1
ATOM 759 O O . TYR A 1 92 ? 5.890 -9.782 -18.106 1.00 82.31 92 TYR A O 1
ATOM 767 N N . THR A 1 93 ? 4.073 -8.740 -18.895 1.00 82.56 93 THR A N 1
ATOM 768 C CA . THR A 1 93 ? 3.863 -7.923 -17.695 1.00 82.56 93 THR A CA 1
ATOM 769 C C . THR A 1 93 ? 3.504 -8.778 -16.474 1.00 82.56 93 THR A C 1
ATOM 771 O O . THR A 1 93 ? 3.945 -8.467 -15.370 1.00 82.56 93 THR A O 1
ATOM 774 N N . LEU A 1 94 ? 2.754 -9.871 -16.661 1.00 82.25 94 LEU A N 1
ATOM 775 C CA . LEU A 1 94 ? 2.358 -10.781 -15.579 1.00 82.25 94 LEU A CA 1
ATOM 776 C C . LEU A 1 94 ? 3.417 -11.835 -15.241 1.00 82.25 94 LEU A C 1
ATOM 778 O O . LEU A 1 94 ? 3.588 -12.181 -14.074 1.00 82.25 94 LEU A O 1
ATOM 782 N N . CYS A 1 95 ? 4.116 -12.363 -16.247 1.00 84.38 95 CYS A N 1
ATOM 783 C CA . CYS A 1 95 ? 5.072 -13.455 -16.058 1.00 84.38 95 CYS A CA 1
ATOM 784 C C . CYS A 1 95 ? 6.464 -12.975 -15.624 1.00 84.38 95 CYS A C 1
ATOM 786 O O . CYS A 1 95 ? 7.311 -13.788 -15.243 1.00 84.38 95 CYS A O 1
ATOM 788 N N . ARG A 1 96 ? 6.730 -11.663 -15.657 1.00 81.81 96 ARG A N 1
ATOM 789 C CA . ARG A 1 96 ? 8.002 -11.102 -15.197 1.00 81.81 96 ARG A CA 1
ATOM 790 C C . ARG A 1 96 ? 8.079 -11.107 -13.672 1.00 81.81 96 ARG A C 1
ATOM 792 O O . ARG A 1 96 ? 7.152 -10.700 -12.978 1.00 81.81 96 ARG A O 1
ATOM 799 N N . ALA A 1 97 ? 9.232 -11.514 -13.141 1.00 78.94 97 ALA A N 1
ATOM 800 C CA . ALA A 1 97 ? 9.480 -11.498 -11.703 1.00 78.94 97 ALA A CA 1
ATOM 801 C C . ALA A 1 97 ? 9.256 -10.091 -11.121 1.00 78.94 97 ALA A C 1
ATOM 803 O O . ALA A 1 97 ? 9.873 -9.122 -11.573 1.00 78.94 97 ALA A O 1
ATOM 804 N N . ALA A 1 98 ? 8.418 -9.991 -10.086 1.00 76.44 98 ALA A N 1
ATOM 805 C CA . ALA A 1 98 ? 8.020 -8.715 -9.488 1.00 76.44 98 ALA A CA 1
ATOM 806 C C . ALA A 1 98 ? 9.217 -7.875 -9.008 1.00 76.44 98 ALA A C 1
ATOM 808 O O . ALA A 1 98 ? 9.216 -6.660 -9.166 1.00 76.44 98 ALA A O 1
ATOM 809 N N . VAL A 1 99 ? 10.281 -8.517 -8.510 1.00 74.75 99 VAL A N 1
ATOM 810 C CA . VAL A 1 99 ? 11.523 -7.838 -8.093 1.00 74.75 99 VAL A CA 1
ATOM 811 C C . VAL A 1 99 ? 12.234 -7.165 -9.275 1.00 74.75 99 VAL A C 1
ATOM 813 O O . VAL A 1 99 ? 12.830 -6.110 -9.116 1.00 74.75 99 VAL A O 1
ATOM 816 N N . VAL A 1 100 ? 12.143 -7.740 -10.474 1.00 75.69 100 VAL A N 1
ATOM 817 C CA . VAL A 1 100 ? 12.823 -7.228 -11.674 1.00 75.69 100 VAL A CA 1
ATOM 818 C C . VAL A 1 100 ? 11.959 -6.201 -12.414 1.00 75.69 100 VAL A C 1
ATOM 820 O O . VAL A 1 100 ? 12.487 -5.289 -13.040 1.00 75.69 100 VAL A O 1
ATOM 823 N N . GLY A 1 101 ? 10.632 -6.355 -12.376 1.00 75.31 101 GLY A N 1
ATOM 824 C CA . GLY A 1 101 ? 9.696 -5.442 -13.039 1.00 75.31 101 GLY A CA 1
ATOM 825 C C . GLY A 1 101 ? 9.281 -4.238 -12.191 1.00 75.31 101 GLY A C 1
ATOM 826 O O . GLY A 1 101 ? 9.056 -3.168 -12.735 1.00 75.31 101 GLY A O 1
ATOM 827 N N . TYR A 1 102 ? 9.180 -4.408 -10.874 1.00 79.50 102 TYR A N 1
ATOM 828 C CA . TYR A 1 102 ? 8.656 -3.416 -9.928 1.00 79.50 102 TYR A CA 1
ATOM 829 C C . TYR A 1 102 ? 9.504 -3.301 -8.661 1.00 79.50 102 TYR A C 1
ATOM 831 O O . TYR A 1 102 ? 9.065 -2.698 -7.695 1.00 79.50 102 TYR A O 1
ATOM 839 N N . GLY A 1 103 ? 10.695 -3.898 -8.610 1.00 73.44 103 GLY A N 1
ATOM 840 C CA . GLY A 1 103 ? 11.559 -3.819 -7.431 1.00 73.44 103 GLY A CA 1
ATOM 841 C C . GLY A 1 103 ? 12.603 -2.710 -7.495 1.00 73.44 103 GLY A C 1
ATOM 842 O O . GLY A 1 103 ? 13.313 -2.516 -6.518 1.00 73.44 103 GLY A O 1
ATOM 843 N N . SER A 1 104 ? 12.726 -1.984 -8.603 1.00 77.94 104 SER A N 1
ATOM 844 C CA . SER A 1 104 ? 13.735 -0.935 -8.756 1.00 77.94 104 SER A CA 1
ATOM 845 C C . SER A 1 104 ? 13.140 0.380 -9.241 1.00 77.94 104 SER A C 1
ATOM 847 O O . SER A 1 104 ? 12.087 0.425 -9.884 1.00 77.94 104 SER A O 1
ATOM 849 N N . GLY A 1 105 ? 13.830 1.461 -8.890 1.00 83.44 105 GLY A N 1
ATOM 850 C CA . GLY A 1 105 ? 13.437 2.819 -9.218 1.00 83.44 105 GLY A CA 1
ATOM 851 C C . GLY A 1 105 ? 12.181 3.283 -8.488 1.00 83.44 105 GLY A C 1
ATOM 852 O O . GLY A 1 105 ? 11.688 2.655 -7.545 1.00 83.44 105 GLY A O 1
ATOM 853 N N . ALA A 1 106 ? 11.637 4.401 -8.960 1.00 82.69 106 ALA A N 1
ATOM 854 C CA . ALA A 1 106 ? 10.502 5.052 -8.332 1.00 82.69 106 ALA A CA 1
ATOM 855 C C . ALA A 1 106 ? 9.258 4.160 -8.153 1.00 82.69 106 ALA A C 1
ATOM 857 O O . ALA A 1 106 ? 8.700 4.169 -7.054 1.00 82.69 106 ALA A O 1
ATOM 858 N N . PRO A 1 107 ? 8.802 3.355 -9.142 1.00 85.00 107 PRO A N 1
ATOM 859 C CA . PRO A 1 107 ? 7.671 2.459 -8.908 1.00 85.00 107 PRO A CA 1
ATOM 860 C C . PRO A 1 107 ? 7.982 1.413 -7.829 1.00 85.00 107 PRO A C 1
ATOM 862 O O . PRO A 1 107 ? 7.079 1.049 -7.081 1.00 85.00 107 PRO A O 1
ATOM 865 N N . GLY A 1 108 ? 9.240 0.980 -7.687 1.00 86.19 108 GLY A N 1
ATOM 866 C CA . GLY A 1 108 ? 9.629 0.045 -6.636 1.00 86.19 108 GLY A CA 1
ATOM 867 C C . GLY A 1 108 ? 9.603 0.639 -5.240 1.00 86.19 108 GLY A C 1
ATOM 868 O O . GLY A 1 108 ? 9.105 -0.013 -4.325 1.00 86.19 108 GLY A O 1
ATOM 869 N N . MET A 1 109 ? 10.030 1.890 -5.072 1.00 86.81 109 MET A N 1
ATOM 870 C CA . MET A 1 109 ? 9.919 2.575 -3.782 1.00 86.81 109 MET A CA 1
ATOM 871 C C . MET A 1 109 ? 8.457 2.6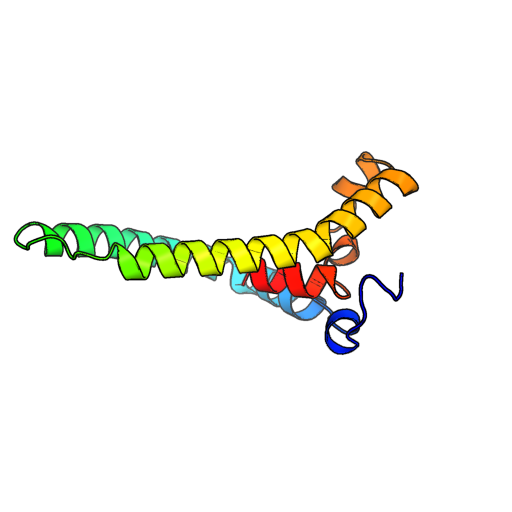72 -3.328 1.00 86.81 109 MET A C 1
ATOM 873 O O . MET A 1 109 ? 8.127 2.303 -2.201 1.00 86.81 109 MET A O 1
ATOM 877 N N . TRP A 1 110 ? 7.570 3.125 -4.219 1.00 88.06 110 TRP A N 1
ATOM 878 C CA . TRP A 1 110 ? 6.148 3.294 -3.910 1.00 88.06 110 TRP A CA 1
ATOM 879 C C . TRP A 1 110 ? 5.436 1.962 -3.651 1.00 88.06 110 TRP A C 1
ATOM 881 O O . TRP A 1 110 ? 4.591 1.894 -2.763 1.00 88.06 110 TRP A O 1
ATOM 891 N N . VAL A 1 111 ? 5.800 0.892 -4.364 1.00 88.31 111 VAL A N 1
ATOM 892 C CA . VAL A 1 111 ? 5.285 -0.458 -4.088 1.00 88.31 111 VAL A CA 1
ATOM 893 C C . VAL A 1 111 ? 5.763 -0.964 -2.726 1.00 88.31 111 VAL A C 1
ATOM 895 O O . VAL A 1 111 ? 4.970 -1.542 -1.989 1.00 88.31 111 VAL A O 1
ATOM 898 N N . MET A 1 112 ? 7.021 -0.720 -2.349 1.00 85.88 112 MET A N 1
ATOM 899 C CA . MET A 1 112 ? 7.534 -1.149 -1.043 1.00 85.88 112 MET A CA 1
ATOM 900 C C . MET A 1 112 ? 6.857 -0.411 0.112 1.00 85.88 112 MET A C 1
ATOM 902 O O . MET A 1 112 ? 6.457 -1.068 1.063 1.00 85.88 112 MET A O 1
ATOM 906 N N . LEU A 1 113 ? 6.638 0.903 -0.003 1.00 88.56 113 LEU A N 1
ATOM 907 C CA . LEU A 1 113 ? 5.876 1.681 0.988 1.00 88.56 113 LEU A CA 1
ATOM 908 C C . LEU A 1 113 ? 4.408 1.248 1.101 1.00 88.56 113 LEU A C 1
ATOM 910 O O . LEU A 1 113 ? 3.753 1.531 2.096 1.00 88.56 113 LEU A O 1
ATOM 914 N N . PHE A 1 114 ? 3.855 0.630 0.057 1.00 88.31 114 PHE A N 1
ATOM 915 C CA . PHE A 1 114 ? 2.486 0.119 0.087 1.00 88.31 114 PHE A CA 1
ATOM 916 C C . PHE A 1 114 ? 2.397 -1.254 0.768 1.00 88.31 114 PHE A C 1
ATOM 918 O O . PHE A 1 114 ? 1.351 -1.610 1.306 1.00 88.31 114 PHE A O 1
ATOM 925 N N . ILE A 1 115 ? 3.474 -2.041 0.710 1.00 85.50 115 ILE A N 1
ATOM 926 C CA . ILE A 1 115 ? 3.531 -3.408 1.244 1.00 85.50 115 ILE A CA 1
ATOM 927 C C . ILE A 1 115 ? 4.008 -3.432 2.704 1.00 85.50 115 ILE A C 1
ATOM 929 O O . ILE A 1 115 ? 3.529 -4.272 3.469 1.00 85.50 115 ILE A O 1
ATOM 933 N N . PHE A 1 116 ? 4.949 -2.559 3.073 1.00 79.00 116 PHE A N 1
ATOM 934 C CA . PHE A 1 116 ? 5.604 -2.506 4.384 1.00 79.00 116 PHE A CA 1
ATOM 935 C C . PHE A 1 116 ? 5.306 -1.200 5.114 1.00 79.00 116 PHE A C 1
ATOM 937 O O . PHE A 1 116 ? 5.063 -1.280 6.339 1.00 79.00 116 PHE A O 1
#

pLDDT: mean 85.99, std 8.31, range [55.03, 97.31]

Radius of gyration: 19.24 Å; chains: 1; bounding box: 38×30×54 Å

Secondary structure (DSSP, 8-state):
-TTT---HHHHT-BTHHHHHHHHHSTHHHHHHHHHHHHHHHHHHHHHTTSPPP--HHHHHHHHHHHHHHHHHHHHHHHHHHHHHHHHH-HHHHHHS-HHHHHSBHHHHHHHHHHH-

InterPro domains:
  IPR002076 ELO family [PF01151] (26-115)
  IPR002076 ELO family [PTHR11157] (23-116)

Organism: NCBI:txid141414

Sequence (116 aa):
VDYLYPFAFENEFAAEFYGALCRRWWWMSCVATTVYLLGLWAGTSWMKDREPFDLRTPLALWNLSLAIFSFIGAMRTVPHLTGMAYTYGFEYTLCRAAVVGYGSGAPGMWVMLFIF